Protein AF-A0A5B7C5Y3-F1 (afdb_monomer)

Secondary structure (DSSP, 8-state):
--GGGTTTTTSS--S---------------------------PPP------TTTTS-HHHHHHHHHHHHHH--STTTTHHHHHHTTS-HHHHHHHHHHS--HHHH----SGGGGGSPPPSSS---EEEEEETTTTEEEEEE-

Mean predicted aligned error: 15.93 Å

Solvent-accessible surface area (backbone atoms only — not comparable to full-atom values): 9522 Å² total; per-residue (Å²): 138,76,84,75,65,67,73,64,65,73,77,81,64,92,73,88,83,80,90,77,76,86,81,81,88,74,88,86,83,92,79,92,80,90,81,92,76,93,74,79,89,75,71,72,76,79,78,71,70,80,44,77,75,71,71,49,56,67,69,58,52,50,49,54,50,50,53,48,58,68,72,32,75,42,66,76,58,31,52,54,61,52,54,50,34,63,74,44,72,68,43,28,54,52,40,58,69,68,54,53,58,19,40,82,57,55,44,85,75,51,81,71,41,79,79,48,65,66,32,77,91,50,84,74,59,65,51,78,47,72,42,80,91,78,71,42,76,44,82,45,56,104

Sequence (142 aa):
MSFRSIVRDVRDGFGSLSRRSFEVRLPGHHRGKSHSAVHELHDPPLVIQNSPWASLPPELLRDVIKRLEASESTWPARKHVVACAAVCRSWREMCKEIVKNPEFSGKLTFPVSLKQPGSRDGMIQCFIKRDKSNLTYHLFLC

Structure (mmCIF, N/CA/C/O backbone):
data_AF-A0A5B7C5Y3-F1
#
_entry.id   AF-A0A5B7C5Y3-F1
#
loop_
_atom_site.group_PDB
_atom_site.id
_atom_site.type_symbol
_atom_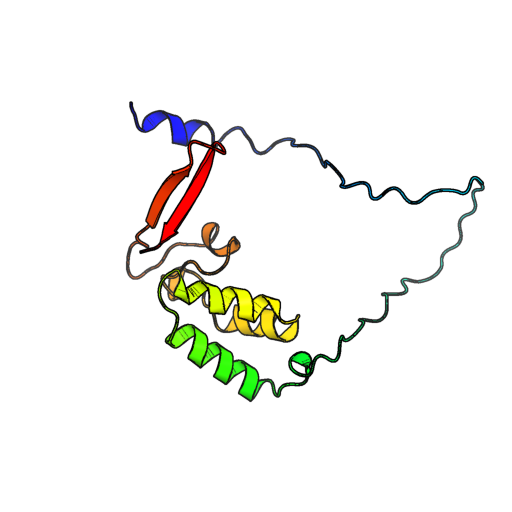site.label_atom_id
_atom_site.label_alt_id
_atom_site.label_comp_id
_atom_site.label_asym_id
_atom_site.label_entity_id
_atom_site.label_seq_id
_atom_site.pdbx_PDB_ins_code
_atom_site.Cartn_x
_atom_site.Cartn_y
_atom_site.Cartn_z
_atom_site.occupancy
_atom_site.B_iso_or_equiv
_atom_site.auth_seq_id
_atom_site.auth_comp_id
_atom_site.auth_asym_id
_atom_site.auth_atom_id
_atom_site.pdbx_PDB_model_num
ATOM 1 N N . MET A 1 1 ? -20.877 8.332 28.592 1.00 37.53 1 MET A N 1
ATOM 2 C CA . MET A 1 1 ? -19.450 8.721 28.510 1.00 37.53 1 MET A CA 1
ATOM 3 C C . MET A 1 1 ? -19.275 9.595 27.273 1.00 37.53 1 MET A C 1
ATOM 5 O O . MET A 1 1 ? -19.562 9.130 26.181 1.00 37.53 1 MET A O 1
ATOM 9 N N . SER A 1 2 ? -18.954 10.877 27.462 1.00 36.06 2 SER A N 1
ATOM 10 C CA . SER A 1 2 ? -19.030 11.942 26.444 1.00 36.06 2 SER A CA 1
ATOM 11 C C . SER A 1 2 ? -17.786 11.996 25.541 1.00 36.06 2 SER A C 1
ATOM 13 O O . SER A 1 2 ? -16.663 11.955 26.036 1.00 36.06 2 SER A O 1
ATOM 15 N N . PHE A 1 3 ? -17.986 12.157 24.227 1.00 44.78 3 PHE A N 1
ATOM 16 C CA . PHE A 1 3 ? -16.946 12.242 23.184 1.00 44.78 3 PHE A CA 1
ATOM 17 C C . PHE A 1 3 ? -16.037 13.489 23.270 1.00 44.78 3 PHE A C 1
ATOM 19 O O . PHE A 1 3 ? -15.094 13.625 22.493 1.00 44.78 3 PHE A O 1
ATOM 26 N N . ARG A 1 4 ? -16.273 14.405 24.221 1.00 41.25 4 ARG A N 1
ATOM 27 C CA . ARG A 1 4 ? -15.527 15.673 24.342 1.00 41.25 4 ARG A CA 1
ATOM 28 C C . ARG A 1 4 ? -14.114 15.559 24.936 1.00 41.25 4 ARG A C 1
ATOM 30 O O . ARG A 1 4 ? -13.389 16.546 24.913 1.00 41.25 4 ARG A O 1
ATOM 37 N N . SER A 1 5 ? -13.697 14.395 25.437 1.00 41.00 5 SER A N 1
ATOM 38 C CA . SER A 1 5 ? -12.376 14.234 26.077 1.00 41.00 5 SER A CA 1
ATOM 39 C C . SER A 1 5 ? -11.228 13.936 25.101 1.00 41.00 5 SER A C 1
ATOM 41 O O . SER A 1 5 ? -10.087 14.246 25.422 1.00 41.00 5 SER A O 1
ATOM 43 N N . ILE A 1 6 ? -11.496 13.409 23.902 1.00 52.72 6 ILE A N 1
ATOM 44 C CA . ILE A 1 6 ? -10.428 12.964 22.982 1.00 52.72 6 ILE A CA 1
ATOM 45 C C . ILE A 1 6 ? -9.746 14.143 22.269 1.00 52.72 6 ILE A C 1
ATOM 47 O O . ILE A 1 6 ? -8.564 14.084 21.951 1.00 52.72 6 ILE A O 1
ATOM 51 N N . VAL A 1 7 ? -10.466 15.244 22.040 1.00 48.00 7 VAL A N 1
ATOM 52 C CA . VAL A 1 7 ? -9.962 16.358 21.213 1.00 48.00 7 VAL A CA 1
ATOM 53 C C . VAL A 1 7 ? -8.995 17.270 21.984 1.00 48.00 7 VAL A C 1
ATOM 55 O O . VAL A 1 7 ? -8.238 18.019 21.370 1.00 48.00 7 VAL A O 1
ATOM 58 N N . ARG A 1 8 ? -8.974 17.199 23.323 1.00 40.38 8 ARG A N 1
ATOM 59 C CA . ARG A 1 8 ? -8.108 18.057 24.149 1.00 40.38 8 ARG A CA 1
ATOM 60 C C . ARG A 1 8 ? -6.717 17.472 24.409 1.00 40.38 8 ARG A C 1
ATOM 62 O O . ARG A 1 8 ? -5.796 18.248 24.613 1.00 40.38 8 ARG A O 1
ATOM 69 N N . ASP A 1 9 ? -6.547 16.155 24.306 1.00 44.31 9 ASP A N 1
ATOM 70 C CA . ASP A 1 9 ? -5.260 15.487 24.577 1.00 44.31 9 ASP A CA 1
ATOM 71 C C . ASP A 1 9 ? -4.282 15.493 23.393 1.00 44.31 9 ASP A C 1
ATOM 73 O O . ASP A 1 9 ? -3.105 15.185 23.556 1.00 44.31 9 ASP A O 1
ATOM 77 N N . VAL A 1 10 ? -4.726 15.872 22.189 1.00 47.53 10 VAL A N 1
ATOM 78 C CA . VAL A 1 10 ? -3.847 15.898 21.001 1.00 47.53 10 VAL A CA 1
ATOM 79 C C . VAL A 1 10 ? -3.142 17.253 20.834 1.00 47.53 10 VAL A C 1
ATOM 81 O O . VAL A 1 10 ? -2.180 17.356 20.075 1.00 47.53 10 VAL A O 1
ATOM 84 N N . ARG A 1 11 ? -3.588 18.306 21.538 1.00 43.6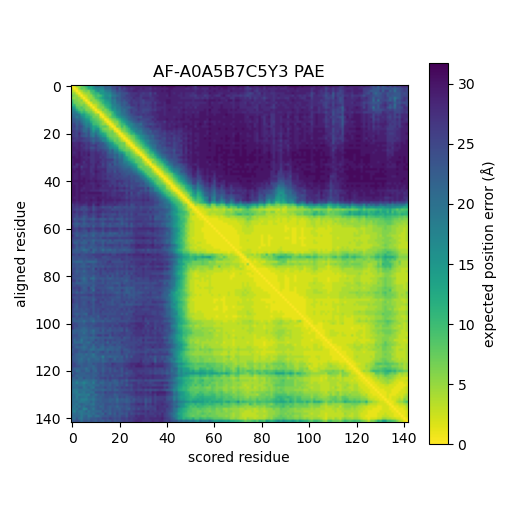2 11 ARG A N 1
ATOM 85 C CA . ARG A 1 11 ? -3.078 19.674 21.338 1.00 43.62 11 ARG A CA 1
ATOM 86 C C . ARG A 1 11 ? -1.865 20.039 22.214 1.00 43.62 11 ARG A C 1
ATOM 88 O O . ARG A 1 11 ? -1.125 20.923 21.807 1.00 43.62 11 ARG A O 1
ATOM 95 N N . ASP A 1 12 ? -1.591 19.314 23.303 1.00 42.72 12 ASP A N 1
ATOM 96 C CA . ASP A 1 12 ? -0.534 19.669 24.277 1.00 42.72 12 ASP A CA 1
ATOM 97 C C . ASP A 1 12 ? 0.612 18.633 24.421 1.00 42.72 12 ASP A C 1
ATOM 99 O O . ASP A 1 12 ? 1.357 18.656 25.396 1.00 42.72 12 ASP A O 1
ATOM 103 N N . GLY A 1 13 ? 0.796 17.713 23.462 1.00 46.06 13 GLY A N 1
ATOM 104 C CA . GLY A 1 13 ? 1.617 16.505 23.682 1.00 46.06 13 GLY A CA 1
ATOM 105 C C . GLY A 1 13 ? 2.829 16.233 22.777 1.00 46.06 13 GLY A C 1
ATOM 106 O O . GLY A 1 13 ? 3.364 15.131 22.849 1.00 46.06 13 GLY A O 1
ATOM 107 N N . PHE A 1 14 ? 3.281 17.151 21.912 1.00 42.53 14 PHE A N 1
ATOM 108 C CA . PHE A 1 14 ? 4.414 16.893 20.987 1.00 42.53 14 PHE A CA 1
ATOM 109 C C . PHE A 1 14 ? 5.744 17.548 21.401 1.00 42.53 14 PHE A C 1
ATOM 111 O O . PHE A 1 14 ? 6.593 17.849 20.564 1.00 42.53 14 PHE A O 1
ATOM 118 N N . GLY A 1 15 ? 5.955 17.730 22.703 1.00 48.31 15 GLY A N 1
ATOM 119 C CA . GLY A 1 15 ? 7.249 18.079 23.279 1.00 48.31 15 GLY A CA 1
ATOM 120 C C . GLY A 1 15 ? 7.730 16.963 24.200 1.00 48.31 15 GLY A C 1
ATOM 121 O O . GLY A 1 15 ? 7.153 16.760 25.257 1.00 48.31 15 GLY A O 1
ATOM 122 N N . SER A 1 16 ? 8.819 16.292 23.817 1.00 51.22 16 SER A N 1
ATOM 123 C CA . SER A 1 16 ? 9.592 15.358 24.652 1.00 51.22 16 SER A CA 1
ATOM 124 C C . SER A 1 16 ? 8.973 13.980 24.925 1.00 51.22 16 SER A C 1
ATOM 126 O O . SER A 1 16 ? 8.312 13.770 25.933 1.00 51.22 16 SER A O 1
ATOM 128 N N . LEU A 1 17 ? 9.330 12.981 24.107 1.00 39.03 17 LEU A N 1
ATOM 129 C CA . LEU A 1 17 ? 9.469 11.600 24.585 1.00 39.03 17 LEU A CA 1
ATOM 130 C C . LEU A 1 17 ? 10.714 10.934 23.981 1.00 39.03 17 LEU A C 1
ATOM 132 O O . LEU A 1 17 ? 10.728 10.435 22.861 1.00 39.03 17 LEU A O 1
ATOM 136 N N . SER A 1 18 ? 11.778 10.998 24.784 1.00 45.00 18 SER A N 1
ATOM 137 C CA . SER A 1 18 ? 12.694 9.908 25.138 1.00 45.00 18 SER A CA 1
ATOM 138 C C . SER A 1 18 ? 13.033 8.882 24.044 1.00 45.00 18 SER A C 1
ATOM 140 O O . SER A 1 18 ? 12.343 7.884 23.835 1.00 45.00 18 SER A O 1
ATOM 142 N N . ARG A 1 19 ? 14.202 9.084 23.424 1.00 40.69 19 ARG A N 1
ATOM 143 C CA . ARG A 1 19 ? 14.953 8.048 22.708 1.00 40.69 19 ARG A CA 1
ATOM 144 C C . ARG A 1 19 ? 15.317 6.915 23.676 1.00 40.69 19 ARG A C 1
ATOM 146 O O . ARG A 1 19 ? 16.331 6.995 24.363 1.00 40.69 19 ARG A O 1
ATOM 153 N N . ARG A 1 20 ? 14.527 5.842 23.711 1.00 38.88 20 ARG A N 1
ATOM 154 C CA . ARG A 1 20 ? 14.993 4.550 24.230 1.00 38.88 20 ARG A CA 1
ATOM 155 C C . ARG A 1 20 ? 15.628 3.773 23.084 1.00 38.88 20 ARG A C 1
ATOM 157 O O . ARG A 1 20 ? 14.949 3.103 22.314 1.00 38.88 20 ARG A O 1
ATOM 164 N N . SER A 1 21 ? 16.940 3.945 22.960 1.00 39.53 21 SER A N 1
ATOM 165 C CA . SER A 1 21 ? 17.811 3.114 22.136 1.00 39.53 21 SER A CA 1
ATOM 166 C C . SER A 1 21 ? 17.688 1.650 22.560 1.00 39.53 21 SER A C 1
ATOM 168 O O . SER A 1 21 ? 17.768 1.331 23.744 1.00 39.53 21 SER A O 1
ATOM 170 N N . PHE A 1 22 ? 17.503 0.763 21.587 1.00 33.03 22 PHE A N 1
ATOM 171 C CA . PHE A 1 22 ? 17.672 -0.673 21.762 1.00 33.03 22 PHE A CA 1
ATOM 172 C C . PHE A 1 22 ? 19.181 -0.961 21.755 1.00 33.03 22 PHE A C 1
ATOM 174 O O . PHE A 1 22 ? 19.828 -0.894 20.712 1.00 33.03 22 PHE A O 1
ATOM 181 N N . GLU A 1 23 ? 19.756 -1.175 22.937 1.00 34.75 23 GLU A N 1
ATOM 182 C CA . GLU A 1 23 ? 21.172 -1.496 23.125 1.00 34.75 23 GLU A CA 1
ATOM 183 C C . GLU A 1 23 ? 21.391 -3.004 22.908 1.00 34.75 23 GLU A C 1
ATOM 185 O O . GLU A 1 23 ? 21.074 -3.829 23.767 1.00 34.75 23 GLU A O 1
ATOM 190 N N . VAL A 1 24 ? 21.945 -3.377 21.751 1.00 37.44 24 VAL A N 1
ATOM 191 C CA . VAL A 1 24 ? 22.580 -4.689 21.565 1.00 37.44 24 VAL A CA 1
ATOM 192 C C . VAL A 1 24 ? 23.972 -4.599 22.184 1.00 37.44 24 VAL A C 1
ATOM 194 O O . VAL A 1 24 ? 24.876 -3.980 21.628 1.00 37.44 24 VAL A O 1
ATOM 197 N N . ARG A 1 25 ? 24.128 -5.192 23.370 1.00 36.94 25 ARG A N 1
ATOM 198 C CA . ARG A 1 25 ? 25.414 -5.346 24.057 1.00 36.94 25 ARG A CA 1
ATOM 199 C C . ARG A 1 25 ? 26.322 -6.291 23.263 1.00 36.94 25 ARG A C 1
ATOM 201 O O . ARG A 1 25 ? 26.028 -7.478 23.159 1.00 36.94 25 ARG A O 1
ATOM 208 N N . LEU A 1 26 ? 27.441 -5.774 22.762 1.00 46.91 26 LEU A N 1
ATOM 209 C CA . LEU A 1 26 ? 28.610 -6.557 22.347 1.00 46.91 26 LEU A CA 1
ATOM 210 C C . LEU A 1 26 ? 29.751 -6.291 23.348 1.00 46.91 26 LEU A C 1
ATOM 212 O O . LEU A 1 26 ? 29.936 -5.136 23.741 1.00 46.91 26 LEU A O 1
ATOM 216 N N . PRO A 1 27 ? 30.499 -7.312 23.805 1.00 39.81 27 PRO A N 1
ATOM 217 C CA . PRO A 1 27 ? 31.501 -7.130 24.845 1.00 39.81 27 PRO A CA 1
ATOM 218 C C . PRO A 1 27 ? 32.861 -6.698 24.273 1.00 39.81 27 PRO A C 1
ATOM 220 O O . PRO A 1 27 ? 33.389 -7.328 23.363 1.00 39.81 27 PRO A O 1
ATOM 223 N N . GLY A 1 28 ? 33.456 -5.683 24.908 1.00 36.12 28 GLY A N 1
ATOM 224 C CA . GLY A 1 28 ? 34.903 -5.574 25.131 1.00 36.12 28 GLY A CA 1
ATOM 225 C C . GLY A 1 28 ? 35.764 -4.918 24.044 1.00 36.12 28 GLY A C 1
ATOM 226 O O . GLY A 1 28 ? 36.127 -5.565 23.075 1.00 36.12 28 GLY A O 1
ATOM 227 N N . HIS A 1 29 ? 36.244 -3.693 24.295 1.00 38.16 29 HIS A N 1
ATOM 228 C CA . HIS A 1 29 ? 37.672 -3.423 24.554 1.00 38.16 29 HIS A CA 1
ATOM 229 C C . HIS A 1 29 ? 37.899 -1.945 24.921 1.00 38.16 29 HIS A C 1
ATOM 231 O O . HIS A 1 29 ? 37.455 -1.029 24.235 1.00 38.16 29 HIS A O 1
ATOM 237 N N . HIS A 1 30 ? 38.623 -1.721 26.013 1.00 42.03 30 HIS A N 1
ATOM 238 C CA . HIS A 1 30 ? 39.116 -0.418 26.449 1.00 42.03 30 HIS A CA 1
ATOM 239 C C . HIS A 1 30 ? 40.254 0.060 25.539 1.00 42.03 30 HIS A C 1
ATOM 241 O O . HIS A 1 30 ? 41.201 -0.700 25.366 1.00 42.03 30 HIS A O 1
ATOM 247 N N . ARG A 1 31 ? 40.235 1.320 25.070 1.00 39.56 31 ARG A N 1
ATOM 248 C CA . ARG A 1 31 ? 41.403 2.235 25.075 1.00 39.56 31 ARG A CA 1
ATOM 249 C C . ARG A 1 31 ? 41.021 3.617 24.537 1.00 39.56 31 ARG A C 1
ATOM 251 O O . ARG A 1 31 ? 40.625 3.747 23.386 1.00 39.56 31 ARG A O 1
ATOM 258 N N . GLY A 1 32 ? 41.180 4.658 25.352 1.00 43.31 32 GLY A N 1
ATOM 259 C CA . GLY A 1 32 ? 41.124 6.039 24.876 1.00 43.31 32 GLY A CA 1
ATOM 260 C C . GLY A 1 32 ? 42.370 6.421 24.072 1.00 43.31 32 GLY A C 1
ATOM 261 O O . GLY A 1 32 ? 43.459 5.922 24.361 1.00 43.31 32 GLY A O 1
ATOM 262 N N . LYS A 1 33 ? 42.201 7.322 23.096 1.00 37.50 33 LYS A N 1
ATOM 263 C CA . LYS A 1 33 ? 43.160 8.370 22.700 1.00 37.50 33 LYS A CA 1
ATOM 264 C C . LYS A 1 33 ? 42.579 9.223 21.566 1.00 37.50 33 LYS A C 1
ATOM 266 O O . LYS A 1 33 ? 42.109 8.713 20.559 1.00 37.50 33 LYS A O 1
ATOM 271 N N . SER A 1 34 ? 42.625 10.530 21.787 1.00 51.34 34 SER A N 1
ATOM 272 C CA . SER A 1 34 ? 42.408 11.622 20.839 1.00 51.34 34 SER A CA 1
ATOM 273 C C . SER A 1 34 ? 43.360 11.557 19.642 1.00 51.34 34 SER A C 1
ATOM 275 O O . SER A 1 34 ? 44.530 11.261 19.859 1.00 51.34 34 SER A O 1
ATOM 277 N N . HIS A 1 35 ? 42.896 11.911 18.439 1.00 34.66 35 HIS A N 1
ATOM 278 C CA . HIS A 1 35 ? 43.579 12.799 17.478 1.00 34.66 35 HIS A CA 1
ATOM 279 C C . HIS A 1 35 ? 42.712 12.988 16.218 1.00 34.66 35 HIS A C 1
ATOM 281 O O . HIS A 1 35 ? 42.228 12.023 15.632 1.00 34.66 35 HIS A O 1
ATOM 287 N N . SER A 1 36 ? 42.515 14.247 15.824 1.00 43.16 36 SER A N 1
ATOM 288 C CA . SER A 1 36 ? 41.878 14.674 14.575 1.00 43.16 36 SER A CA 1
ATOM 289 C C . SER A 1 36 ? 42.635 14.171 13.344 1.00 43.16 36 SER A C 1
ATOM 291 O O . SER A 1 36 ? 43.851 14.334 13.287 1.00 43.16 36 SER A O 1
ATOM 293 N N . ALA A 1 37 ? 41.920 13.679 12.330 1.00 35.00 37 ALA A N 1
ATOM 294 C CA . ALA A 1 37 ? 42.363 13.699 10.936 1.00 35.00 37 ALA A CA 1
ATOM 295 C C . ALA A 1 37 ? 41.161 13.503 10.002 1.00 35.00 37 ALA A C 1
ATOM 297 O O . ALA A 1 37 ? 40.379 12.567 10.144 1.00 35.00 37 ALA A O 1
ATOM 298 N N . VAL A 1 38 ? 41.023 14.439 9.070 1.00 46.53 38 VAL A N 1
ATOM 299 C CA . VAL A 1 38 ? 40.075 14.449 7.958 1.00 46.53 38 VAL A CA 1
ATOM 300 C C . VAL A 1 38 ? 40.338 13.233 7.068 1.00 46.53 38 VAL A C 1
ATOM 302 O O . VAL A 1 38 ? 41.429 13.123 6.515 1.00 46.53 38 VAL A O 1
ATOM 305 N N . HIS A 1 39 ? 39.356 12.348 6.890 1.00 35.81 39 HIS A N 1
ATOM 306 C CA . HIS A 1 39 ? 39.322 11.479 5.716 1.00 35.81 39 HIS A CA 1
ATOM 307 C C . HIS A 1 39 ? 37.889 11.056 5.380 1.00 35.81 39 HIS A C 1
ATOM 309 O O . HIS A 1 39 ? 37.223 10.391 6.166 1.00 35.81 39 HIS A O 1
ATOM 315 N N . GLU A 1 40 ? 37.461 11.567 4.229 1.00 36.00 40 GLU A N 1
ATOM 316 C CA . GLU A 1 40 ? 36.429 11.131 3.291 1.00 36.00 40 GLU A CA 1
ATOM 317 C C . GLU A 1 40 ? 35.245 10.282 3.773 1.00 36.00 40 GLU A C 1
ATOM 319 O O . GLU A 1 40 ? 35.364 9.195 4.335 1.00 36.00 40 GLU A O 1
ATOM 324 N N . LEU A 1 41 ? 34.060 10.778 3.407 1.00 41.12 41 LEU A N 1
ATOM 325 C CA . LEU A 1 41 ? 32.806 10.042 3.361 1.00 41.12 41 LEU A CA 1
ATOM 326 C C . LEU A 1 41 ? 32.953 8.812 2.452 1.00 41.12 41 LEU A C 1
ATOM 328 O O . LEU A 1 41 ? 32.638 8.858 1.266 1.00 41.12 41 LEU A O 1
ATOM 332 N N . HIS A 1 42 ? 33.377 7.689 3.022 1.00 41.22 42 HIS A N 1
ATOM 333 C CA . HIS A 1 42 ? 33.027 6.390 2.475 1.00 41.22 42 HIS A CA 1
ATOM 334 C C . HIS A 1 42 ? 31.535 6.178 2.729 1.00 41.22 42 HIS A C 1
ATOM 336 O O . HIS A 1 42 ? 31.124 5.686 3.782 1.00 41.22 42 HIS A O 1
ATOM 342 N N . ASP A 1 43 ? 30.720 6.588 1.757 1.00 48.91 43 ASP A N 1
ATOM 343 C CA . ASP A 1 43 ? 29.376 6.048 1.595 1.00 48.91 43 ASP A CA 1
ATOM 344 C C . ASP A 1 43 ? 29.552 4.518 1.551 1.00 48.91 43 ASP A C 1
ATOM 346 O O . ASP A 1 43 ? 30.316 4.024 0.708 1.00 48.91 43 ASP A O 1
ATOM 350 N N . PRO A 1 44 ? 28.992 3.740 2.499 1.00 50.03 44 PRO A N 1
ATOM 351 C CA . PRO A 1 44 ? 29.124 2.294 2.433 1.00 50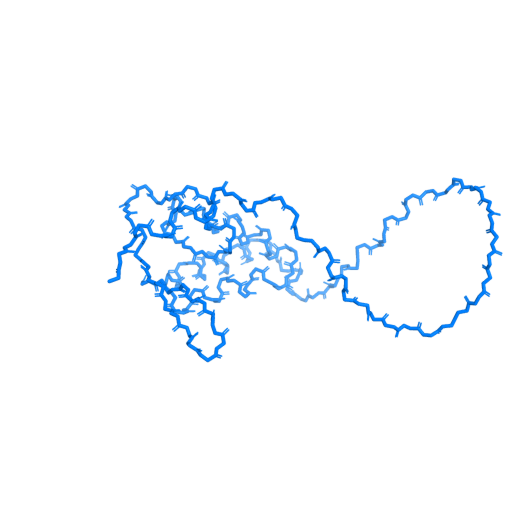.03 44 PRO A CA 1
ATOM 352 C C . PRO A 1 44 ? 28.576 1.868 1.071 1.00 50.03 44 PRO A C 1
ATOM 354 O O . PRO A 1 44 ? 27.519 2.375 0.677 1.00 50.03 44 PRO A O 1
ATOM 357 N N . PRO A 1 45 ? 29.266 0.978 0.328 1.00 46.78 45 PRO A N 1
ATOM 358 C CA . PRO A 1 45 ? 28.776 0.551 -0.968 1.00 46.78 45 PRO A CA 1
ATOM 359 C C . PRO A 1 45 ? 27.339 0.107 -0.761 1.00 46.78 45 PRO A C 1
ATOM 361 O O . PRO A 1 45 ? 27.058 -0.686 0.145 1.00 46.78 45 PRO A O 1
ATOM 364 N N . LEU A 1 46 ? 26.425 0.687 -1.543 1.00 54.75 46 LEU A N 1
ATOM 365 C CA . LEU A 1 46 ? 25.056 0.217 -1.620 1.00 54.75 46 LEU A CA 1
ATOM 366 C C . LEU A 1 46 ? 25.183 -1.274 -1.893 1.00 54.75 46 LEU A C 1
ATOM 368 O O . LEU A 1 46 ? 25.529 -1.670 -3.002 1.00 54.75 46 LEU A O 1
ATOM 372 N N . VAL A 1 47 ? 24.996 -2.095 -0.861 1.00 49.81 47 VAL A N 1
ATOM 373 C CA . VAL A 1 47 ? 24.883 -3.533 -1.021 1.00 49.81 47 VAL A CA 1
ATOM 374 C C . VAL A 1 47 ? 23.596 -3.670 -1.806 1.00 49.81 47 VAL A C 1
ATOM 376 O O . VAL A 1 47 ? 22.499 -3.681 -1.242 1.00 49.81 47 VAL A O 1
ATOM 379 N N . ILE A 1 48 ? 23.728 -3.649 -3.133 1.00 58.75 48 ILE A N 1
ATOM 380 C CA . ILE A 1 48 ? 22.684 -4.048 -4.048 1.00 58.75 48 ILE A CA 1
ATOM 381 C C . ILE A 1 48 ? 22.556 -5.529 -3.741 1.00 58.75 48 ILE A C 1
ATOM 383 O O . ILE A 1 48 ? 23.275 -6.376 -4.264 1.00 58.75 48 ILE A O 1
ATOM 387 N N . GLN A 1 49 ? 21.704 -5.822 -2.762 1.00 53.88 49 GLN A N 1
ATOM 388 C CA . GLN A 1 49 ? 21.078 -7.112 -2.605 1.00 53.88 49 GLN A CA 1
ATOM 389 C C . GLN A 1 49 ? 20.450 -7.366 -3.973 1.00 53.88 49 GLN A C 1
ATOM 391 O O . GLN A 1 49 ? 19.369 -6.846 -4.259 1.00 53.88 49 GLN A O 1
ATOM 396 N N . ASN A 1 50 ? 21.183 -8.057 -4.849 1.00 63.06 50 ASN A N 1
ATOM 397 C CA . ASN A 1 50 ? 20.737 -8.491 -6.166 1.00 63.06 50 ASN A CA 1
ATOM 398 C C . ASN A 1 50 ? 19.685 -9.579 -5.942 1.00 63.06 50 ASN A C 1
ATOM 400 O O . ASN A 1 50 ? 19.885 -10.748 -6.260 1.00 63.06 50 ASN A O 1
ATOM 404 N N . SER A 1 51 ? 18.575 -9.214 -5.300 1.00 72.38 51 SER A N 1
ATOM 405 C CA . SER A 1 51 ? 17.407 -10.063 -5.287 1.00 72.38 51 SER A CA 1
ATOM 406 C C . SER A 1 51 ? 16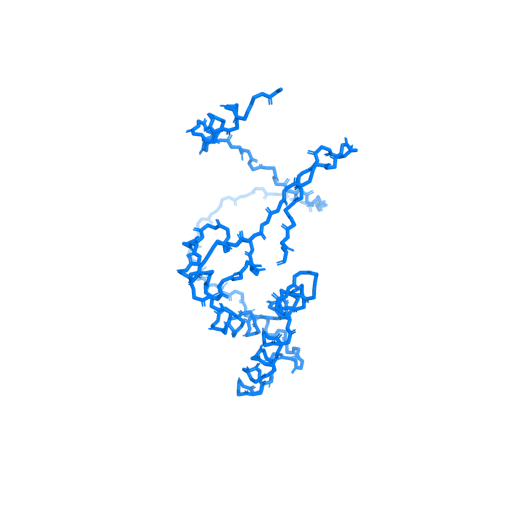.910 -10.121 -6.733 1.00 72.38 51 SER A C 1
ATOM 408 O O . SER A 1 51 ? 16.921 -9.094 -7.420 1.00 72.38 51 SER A O 1
ATOM 410 N N . PRO A 1 52 ? 16.447 -11.282 -7.214 1.00 79.62 52 PRO A N 1
ATOM 411 C CA . PRO A 1 52 ? 15.870 -11.397 -8.555 1.00 79.62 52 PRO A CA 1
ATOM 412 C C . PRO A 1 52 ? 14.735 -10.391 -8.812 1.00 79.62 52 PRO A C 1
ATOM 414 O O . PRO A 1 52 ? 14.469 -9.999 -9.944 1.00 79.62 52 PRO A O 1
ATOM 417 N N . TRP A 1 53 ? 14.085 -9.928 -7.741 1.00 84.69 53 TRP A N 1
ATOM 418 C CA . TRP A 1 53 ? 13.061 -8.891 -7.783 1.00 84.69 53 TRP A CA 1
ATOM 419 C C . TRP A 1 53 ? 13.629 -7.485 -8.001 1.00 84.69 53 TRP A C 1
ATOM 421 O O . TRP A 1 53 ? 12.969 -6.658 -8.626 1.00 84.69 53 TRP A O 1
ATOM 431 N N . ALA A 1 54 ? 14.839 -7.194 -7.519 1.00 84.44 54 ALA A N 1
ATOM 432 C CA . ALA A 1 54 ? 15.501 -5.910 -7.736 1.00 84.44 54 ALA A CA 1
ATOM 433 C C . ALA A 1 54 ? 15.932 -5.709 -9.201 1.00 84.44 54 ALA A C 1
ATOM 435 O O . ALA A 1 54 ? 16.000 -4.565 -9.643 1.00 84.44 54 ALA A O 1
ATOM 436 N N . SER A 1 55 ? 16.169 -6.795 -9.947 1.00 85.50 55 SER A N 1
ATOM 437 C CA . SER A 1 55 ? 16.553 -6.782 -11.367 1.00 85.50 55 SER A CA 1
ATOM 438 C C . SER A 1 55 ? 15.374 -6.844 -12.348 1.00 85.50 55 SER A C 1
ATOM 440 O O . SER A 1 55 ? 15.593 -6.973 -13.551 1.00 85.50 55 SER A O 1
ATOM 442 N N . LEU A 1 56 ? 14.127 -6.809 -11.865 1.00 88.62 56 LEU A N 1
ATOM 443 C CA . LEU A 1 56 ? 12.953 -6.863 -12.736 1.00 88.62 56 LEU A CA 1
ATOM 444 C C . LEU A 1 56 ? 12.887 -5.599 -13.621 1.00 88.62 56 LEU A C 1
ATOM 446 O O . LEU A 1 56 ? 13.036 -4.497 -13.083 1.00 88.62 56 LEU A O 1
ATOM 450 N N . PRO A 1 57 ? 12.610 -5.719 -14.937 1.00 91.94 57 PRO A N 1
ATOM 451 C CA . PRO A 1 57 ? 12.364 -4.563 -15.792 1.00 91.94 57 PRO A CA 1
ATOM 452 C C . PRO A 1 57 ? 11.296 -3.634 -15.189 1.00 91.94 57 PRO A C 1
ATOM 454 O O . PRO A 1 57 ? 10.254 -4.122 -14.725 1.00 91.94 57 PRO A O 1
ATOM 457 N N . PRO A 1 58 ? 11.520 -2.308 -15.166 1.00 91.19 58 PRO A N 1
ATOM 458 C CA . PRO A 1 58 ? 10.626 -1.364 -14.500 1.00 91.19 58 PRO A CA 1
ATOM 459 C C . PRO A 1 58 ? 9.215 -1.348 -15.105 1.00 91.19 58 PRO A C 1
ATOM 461 O O . PRO A 1 58 ? 8.250 -1.066 -14.395 1.00 91.19 58 PRO A O 1
ATOM 464 N N . GLU A 1 59 ? 9.065 -1.699 -16.383 1.00 95.06 59 GLU A N 1
ATOM 465 C CA . GLU A 1 59 ? 7.778 -1.832 -17.067 1.00 95.06 59 GLU A CA 1
ATOM 466 C C . GLU A 1 59 ? 6.962 -2.988 -16.483 1.00 95.06 59 GLU A C 1
ATOM 468 O O . GLU A 1 59 ? 5.780 -2.823 -16.174 1.00 95.06 59 GLU A O 1
ATOM 473 N N . LEU A 1 60 ? 7.610 -4.138 -16.266 1.00 94.50 60 LEU A N 1
ATOM 474 C CA . LEU A 1 60 ? 6.984 -5.308 -15.651 1.00 94.50 60 LEU A CA 1
ATOM 475 C C . LEU A 1 60 ? 6.662 -5.045 -14.182 1.00 94.50 60 LEU A C 1
ATOM 477 O O . LEU A 1 60 ? 5.565 -5.364 -13.730 1.00 94.50 60 LEU A O 1
ATOM 481 N N . LEU A 1 61 ? 7.577 -4.406 -13.448 1.00 94.75 61 LEU A N 1
ATOM 482 C CA . LEU A 1 61 ? 7.337 -4.004 -12.062 1.00 94.75 61 LEU A CA 1
ATOM 483 C C . LEU A 1 61 ? 6.104 -3.099 -11.951 1.00 94.75 61 LEU A C 1
ATOM 485 O O . LEU A 1 61 ? 5.235 -3.308 -11.101 1.00 94.75 61 LEU A O 1
ATOM 489 N N . ARG A 1 62 ? 6.011 -2.106 -12.840 1.00 95.75 62 ARG A N 1
ATOM 490 C CA . ARG A 1 62 ? 4.878 -1.184 -12.903 1.00 95.75 62 ARG A CA 1
ATOM 491 C C . ARG A 1 62 ? 3.575 -1.918 -13.202 1.00 95.75 62 ARG A C 1
ATOM 493 O O . ARG A 1 62 ? 2.570 -1.612 -12.566 1.00 95.75 62 ARG A O 1
ATOM 500 N N . ASP A 1 63 ? 3.574 -2.854 -14.148 1.00 96.38 63 ASP A N 1
ATOM 501 C CA . ASP A 1 63 ? 2.378 -3.626 -14.498 1.00 96.38 63 ASP A CA 1
ATOM 502 C C . ASP A 1 63 ? 1.915 -4.520 -13.337 1.00 96.38 63 ASP A C 1
ATOM 504 O O . ASP A 1 63 ? 0.747 -4.476 -12.953 1.00 96.38 63 ASP A O 1
ATOM 508 N N . VAL A 1 64 ? 2.838 -5.241 -12.691 1.00 95.12 64 VAL A N 1
ATOM 509 C CA . VAL A 1 64 ? 2.541 -6.068 -11.509 1.00 95.12 64 VAL A CA 1
ATOM 510 C C . VAL A 1 64 ? 1.896 -5.235 -10.401 1.00 95.12 64 VAL A C 1
ATOM 512 O O . VAL A 1 64 ? 0.842 -5.607 -9.884 1.00 95.12 64 VAL A O 1
ATOM 515 N N . ILE A 1 65 ? 2.482 -4.085 -10.059 1.00 95.06 65 ILE A N 1
ATOM 516 C CA . ILE A 1 65 ? 1.951 -3.229 -8.990 1.00 95.06 65 ILE A CA 1
ATOM 517 C C . ILE A 1 65 ? 0.617 -2.591 -9.398 1.00 95.06 65 ILE A C 1
ATOM 519 O O . ILE A 1 65 ? -0.282 -2.502 -8.566 1.00 95.06 65 ILE A O 1
ATOM 523 N N . LYS A 1 66 ? 0.441 -2.178 -10.663 1.00 95.56 66 LYS A N 1
ATOM 524 C CA . LYS A 1 66 ? -0.847 -1.654 -11.156 1.00 95.56 66 LYS A CA 1
ATOM 525 C C . LYS A 1 66 ? -1.957 -2.693 -11.050 1.00 95.56 66 LYS A C 1
ATOM 527 O O . LYS A 1 66 ? -3.047 -2.362 -10.589 1.00 95.56 66 LYS A O 1
ATOM 532 N N . ARG A 1 67 ? -1.681 -3.936 -11.453 1.00 95.81 67 ARG A N 1
ATOM 533 C CA . ARG A 1 67 ? -2.639 -5.043 -11.338 1.00 95.81 67 ARG A CA 1
ATOM 534 C C . ARG A 1 67 ? -2.981 -5.319 -9.878 1.00 95.81 67 ARG A C 1
ATOM 536 O O . ARG A 1 67 ? -4.158 -5.434 -9.558 1.00 95.81 67 ARG A O 1
ATOM 543 N N . LEU A 1 68 ? -1.974 -5.335 -9.003 1.00 94.81 68 LEU A N 1
ATOM 544 C CA . LEU A 1 68 ? -2.163 -5.528 -7.565 1.00 94.81 68 LEU A CA 1
ATOM 545 C C . LEU A 1 68 ? -3.008 -4.410 -6.930 1.00 94.81 68 LEU A C 1
ATOM 547 O O . LEU A 1 68 ? -3.924 -4.686 -6.163 1.00 94.81 68 LEU A O 1
ATOM 551 N N . GLU A 1 69 ? -2.732 -3.145 -7.254 1.00 94.00 69 GLU A N 1
ATOM 552 C CA . GLU A 1 69 ? -3.499 -2.003 -6.736 1.00 94.00 69 GLU A CA 1
ATOM 553 C C . GLU A 1 69 ? -4.958 -2.007 -7.224 1.00 94.00 69 GLU A C 1
ATOM 555 O O . GLU A 1 69 ? -5.856 -1.567 -6.499 1.00 94.00 69 GLU A O 1
ATOM 560 N N . ALA A 1 70 ? -5.202 -2.508 -8.438 1.00 92.31 70 ALA A N 1
ATOM 561 C CA . ALA A 1 70 ? -6.544 -2.648 -8.990 1.00 92.31 70 ALA A CA 1
ATOM 562 C C . ALA A 1 70 ? -7.332 -3.798 -8.339 1.00 92.31 70 ALA A C 1
ATOM 564 O O . ALA A 1 70 ? -8.530 -3.644 -8.110 1.00 92.31 70 ALA A O 1
ATOM 565 N N . SER A 1 71 ? -6.680 -4.924 -8.023 1.00 90.19 71 SER A N 1
ATOM 566 C CA . SER A 1 71 ? -7.343 -6.090 -7.425 1.00 90.19 71 SER A CA 1
ATOM 567 C C . SER A 1 71 ? -7.575 -5.959 -5.917 1.00 90.19 71 SER A C 1
ATOM 569 O O . SER A 1 71 ? -8.568 -6.468 -5.410 1.00 90.19 71 SER A O 1
ATOM 571 N N . GLU A 1 72 ? -6.692 -5.265 -5.193 1.00 86.62 72 GLU A N 1
ATOM 572 C CA . GLU A 1 72 ? -6.679 -5.232 -3.723 1.00 86.62 72 GLU A CA 1
ATOM 573 C C . GLU A 1 72 ? -7.228 -3.905 -3.155 1.00 86.62 72 GLU A C 1
ATOM 575 O O . GLU A 1 72 ? -6.496 -3.064 -2.613 1.00 86.62 72 GLU A O 1
ATOM 580 N N . SER A 1 73 ? -8.538 -3.675 -3.301 1.00 76.69 73 SER A N 1
ATOM 581 C CA . SER A 1 73 ? -9.173 -2.396 -2.939 1.00 76.69 73 SER A CA 1
ATOM 582 C C . SER A 1 73 ? -9.434 -2.214 -1.439 1.00 76.69 73 SER A C 1
ATOM 584 O O . SER A 1 73 ? -9.208 -1.114 -0.932 1.00 76.69 73 SER A O 1
ATOM 586 N N . THR A 1 74 ? -9.869 -3.260 -0.731 1.00 83.62 74 THR A N 1
ATOM 587 C CA . THR A 1 74 ? -10.299 -3.196 0.676 1.00 83.62 74 THR A CA 1
ATOM 588 C C . THR A 1 74 ? -9.363 -3.959 1.608 1.00 83.62 74 THR A C 1
ATOM 590 O O . THR A 1 74 ? -8.631 -4.875 1.220 1.00 83.62 74 THR A O 1
ATOM 593 N N . TRP A 1 75 ? -9.359 -3.574 2.882 1.00 83.31 75 TRP A N 1
ATOM 594 C CA . TRP A 1 75 ? -8.681 -4.355 3.914 1.00 83.31 75 TRP A CA 1
ATOM 595 C C . TRP A 1 75 ? -9.506 -5.614 4.231 1.00 83.31 75 TRP A C 1
ATOM 597 O O . TRP A 1 75 ? -10.729 -5.532 4.277 1.00 83.31 75 TRP A O 1
ATOM 607 N N . PRO A 1 76 ? -8.885 -6.791 4.452 1.00 85.75 76 PRO A N 1
ATOM 608 C CA . PRO A 1 76 ? -7.461 -7.038 4.698 1.00 85.75 76 PRO A CA 1
ATOM 609 C C . PRO A 1 76 ? -6.618 -7.270 3.440 1.00 85.75 76 PRO A C 1
ATOM 611 O O . PRO A 1 76 ? -5.398 -7.331 3.544 1.00 85.75 76 PRO A O 1
ATOM 614 N N . ALA A 1 77 ? -7.246 -7.434 2.283 1.00 84.81 77 ALA A N 1
ATOM 615 C CA . ALA A 1 77 ? -6.615 -7.872 1.045 1.00 84.81 77 ALA A CA 1
ATOM 616 C C . ALA A 1 77 ? -5.562 -6.841 0.550 1.00 84.81 77 ALA A C 1
ATOM 618 O O . ALA A 1 77 ? -4.412 -7.174 0.247 1.00 84.81 77 ALA A O 1
ATOM 619 N N . ARG A 1 78 ? -5.848 -5.548 0.761 1.00 89.50 78 ARG A N 1
ATOM 620 C CA . ARG A 1 78 ? -4.925 -4.412 0.579 1.00 89.50 78 ARG A CA 1
ATOM 621 C C . ARG A 1 78 ? -3.576 -4.513 1.314 1.00 89.50 78 ARG A C 1
ATOM 623 O O . ARG A 1 78 ? -2.620 -3.841 0.922 1.00 89.50 78 ARG A O 1
ATOM 630 N N . LYS A 1 79 ? -3.427 -5.396 2.313 1.00 90.12 79 LYS A N 1
ATOM 631 C CA . LYS A 1 79 ? -2.129 -5.697 2.955 1.00 90.12 79 LYS A CA 1
ATOM 632 C C . LYS A 1 79 ? -1.063 -6.154 1.955 1.00 90.12 79 LYS A C 1
ATOM 634 O O . LYS A 1 79 ? 0.124 -5.931 2.190 1.00 90.12 79 LYS A O 1
ATOM 639 N N . HIS A 1 80 ? -1.470 -6.773 0.845 1.00 92.81 80 HIS A N 1
ATOM 640 C CA . HIS A 1 80 ? -0.554 -7.252 -0.185 1.00 92.81 80 HIS A CA 1
ATOM 641 C C . HIS A 1 80 ? 0.170 -6.098 -0.890 1.00 92.81 80 HIS A C 1
ATOM 643 O O . HIS A 1 80 ? 1.364 -6.213 -1.156 1.00 92.81 80 HIS A O 1
ATOM 649 N N . VAL A 1 81 ? -0.490 -4.949 -1.079 1.00 94.00 81 VAL A N 1
ATOM 650 C CA . VAL A 1 81 ? 0.139 -3.725 -1.613 1.00 94.00 81 VAL A CA 1
ATOM 651 C C . VAL A 1 81 ? 1.248 -3.229 -0.678 1.00 94.00 81 VAL A C 1
ATOM 653 O O . VAL A 1 81 ? 2.333 -2.854 -1.121 1.00 94.00 81 VAL A O 1
ATOM 656 N N . VAL A 1 82 ? 1.017 -3.288 0.637 1.00 92.94 82 VAL A N 1
ATOM 657 C CA . VAL A 1 82 ? 2.018 -2.890 1.640 1.00 92.94 82 VAL A CA 1
ATOM 658 C C . VAL A 1 82 ? 3.197 -3.863 1.669 1.00 92.94 82 VAL A C 1
ATOM 660 O O . VAL A 1 82 ? 4.347 -3.428 1.721 1.00 92.94 82 VAL A O 1
ATOM 663 N N . ALA A 1 83 ? 2.927 -5.169 1.597 1.00 93.06 83 ALA A N 1
ATOM 664 C CA . ALA A 1 83 ? 3.966 -6.194 1.520 1.00 93.06 83 ALA A CA 1
ATOM 665 C C . ALA A 1 83 ? 4.820 -6.052 0.246 1.00 93.06 83 ALA A C 1
ATOM 667 O O . ALA A 1 83 ? 6.043 -6.152 0.307 1.00 93.06 83 ALA A O 1
ATOM 668 N N . CYS A 1 84 ? 4.189 -5.735 -0.886 1.00 93.12 84 CYS A N 1
ATOM 669 C CA . CYS A 1 84 ? 4.845 -5.471 -2.166 1.00 93.12 84 CYS A CA 1
ATOM 670 C C . CYS A 1 84 ? 5.862 -4.317 -2.064 1.00 93.12 84 CYS A C 1
ATOM 672 O O . CYS A 1 84 ? 7.014 -4.446 -2.478 1.00 93.12 84 CYS A O 1
ATOM 674 N N . ALA A 1 85 ? 5.496 -3.227 -1.384 1.00 93.69 85 ALA A N 1
ATOM 675 C CA . ALA A 1 85 ? 6.395 -2.097 -1.134 1.00 93.69 85 ALA A CA 1
ATOM 676 C C . ALA A 1 85 ? 7.573 -2.419 -0.184 1.00 93.69 85 ALA A C 1
ATOM 678 O O . ALA A 1 85 ? 8.494 -1.607 -0.034 1.00 93.69 85 ALA A O 1
ATOM 679 N N . ALA A 1 86 ? 7.553 -3.571 0.493 1.00 92.19 86 ALA A N 1
ATOM 680 C CA . ALA A 1 86 ? 8.601 -3.999 1.415 1.00 92.19 86 ALA A CA 1
ATOM 681 C C . ALA A 1 86 ? 9.683 -4.879 0.761 1.00 92.19 86 ALA A C 1
ATOM 683 O O . ALA A 1 86 ? 10.698 -5.125 1.408 1.00 92.19 86 ALA A O 1
ATOM 684 N N . VAL A 1 87 ? 9.510 -5.307 -0.499 1.00 92.62 87 VAL A N 1
ATOM 685 C CA . VAL A 1 87 ? 10.431 -6.229 -1.196 1.00 92.62 87 VAL A CA 1
ATOM 686 C C . VAL A 1 87 ? 11.850 -5.662 -1.301 1.00 92.62 87 VAL A C 1
ATOM 688 O O . VAL A 1 87 ? 12.808 -6.284 -0.850 1.00 92.62 87 VAL A O 1
ATOM 691 N N . CYS A 1 88 ? 12.003 -4.476 -1.891 1.00 91.94 88 CYS A N 1
ATOM 692 C CA . CYS A 1 88 ? 13.269 -3.744 -1.948 1.00 91.94 88 CYS A CA 1
ATOM 693 C C . CYS A 1 88 ? 13.018 -2.260 -2.272 1.00 91.94 88 CYS A C 1
ATOM 695 O O . CYS A 1 88 ? 11.871 -1.815 -2.366 1.00 91.94 88 CYS A O 1
ATOM 697 N N . ARG A 1 89 ? 14.088 -1.466 -2.425 1.00 91.19 89 ARG A N 1
ATOM 698 C CA . ARG A 1 89 ? 13.975 -0.018 -2.684 1.00 91.19 89 ARG A CA 1
ATOM 699 C C . ARG A 1 89 ? 13.249 0.292 -3.998 1.00 91.19 89 ARG A C 1
ATOM 701 O O . ARG A 1 89 ? 12.362 1.135 -3.984 1.00 91.19 89 ARG A O 1
ATOM 708 N N . SER A 1 90 ? 13.560 -0.405 -5.094 1.00 92.12 90 SER A N 1
ATOM 709 C CA . SER A 1 90 ? 12.909 -0.158 -6.393 1.00 92.12 90 SER A CA 1
ATOM 710 C C . SER A 1 90 ? 11.405 -0.447 -6.348 1.00 92.12 90 SER A C 1
ATOM 712 O O . SER A 1 90 ? 10.605 0.361 -6.812 1.00 92.12 90 SER A O 1
ATOM 714 N N . TRP A 1 91 ? 11.008 -1.541 -5.694 1.00 94.62 91 TRP A N 1
ATOM 715 C CA . TRP A 1 91 ? 9.602 -1.894 -5.478 1.00 94.62 91 TRP A CA 1
ATOM 716 C C . TRP A 1 91 ? 8.874 -0.863 -4.622 1.00 94.62 91 TRP A C 1
ATOM 718 O O . TRP A 1 91 ? 7.746 -0.483 -4.934 1.00 94.62 91 TRP A O 1
ATOM 728 N N . ARG A 1 92 ? 9.527 -0.366 -3.566 1.00 93.50 92 ARG A N 1
ATOM 729 C CA . ARG A 1 92 ? 8.977 0.686 -2.709 1.00 93.50 92 ARG A CA 1
ATOM 730 C C . ARG A 1 92 ? 8.695 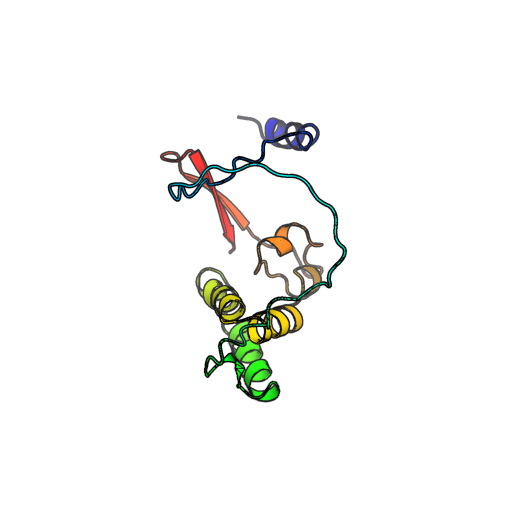1.968 -3.481 1.00 93.50 92 ARG A C 1
ATOM 732 O O . ARG A 1 92 ? 7.606 2.517 -3.333 1.00 93.50 92 ARG A O 1
ATOM 739 N N . GLU A 1 93 ? 9.662 2.454 -4.254 1.00 92.31 93 GLU A N 1
ATOM 740 C CA . GLU A 1 93 ? 9.493 3.702 -5.004 1.00 92.31 93 GLU A CA 1
ATOM 741 C C . GLU A 1 93 ? 8.412 3.553 -6.078 1.00 92.31 93 GLU A C 1
ATOM 743 O O . GLU A 1 93 ? 7.501 4.377 -6.138 1.00 92.31 93 GLU A O 1
ATOM 748 N N . MET A 1 94 ? 8.394 2.434 -6.808 1.00 94.50 94 MET A N 1
ATOM 749 C CA . MET A 1 94 ? 7.329 2.166 -7.778 1.00 94.50 94 MET A CA 1
ATOM 750 C C . MET A 1 94 ? 5.941 2.067 -7.115 1.00 94.50 94 MET A C 1
ATOM 752 O O . MET A 1 94 ? 4.957 2.582 -7.646 1.00 94.50 94 MET A O 1
ATOM 756 N N . CYS A 1 95 ? 5.841 1.455 -5.928 1.00 94.50 95 CYS A N 1
ATOM 757 C CA . CYS A 1 95 ? 4.589 1.414 -5.170 1.00 94.50 95 CYS A CA 1
ATOM 758 C C . CYS A 1 95 ? 4.111 2.812 -4.774 1.00 94.50 95 CYS A C 1
ATOM 760 O O . CYS A 1 95 ? 2.921 3.085 -4.883 1.00 94.50 95 CYS A O 1
ATOM 762 N N . LYS A 1 96 ? 5.006 3.706 -4.338 1.00 90.19 96 LYS A N 1
ATOM 763 C CA . LYS A 1 96 ? 4.637 5.093 -4.008 1.00 90.19 96 LYS A CA 1
ATOM 764 C C . LYS A 1 96 ? 4.135 5.868 -5.226 1.00 90.19 96 LYS A C 1
ATOM 766 O O . LYS A 1 96 ? 3.243 6.693 -5.074 1.00 90.19 96 LYS A O 1
ATOM 771 N N . GLU A 1 97 ? 4.698 5.621 -6.408 1.00 92.31 97 GLU A N 1
ATOM 772 C CA . GLU A 1 97 ? 4.233 6.257 -7.648 1.0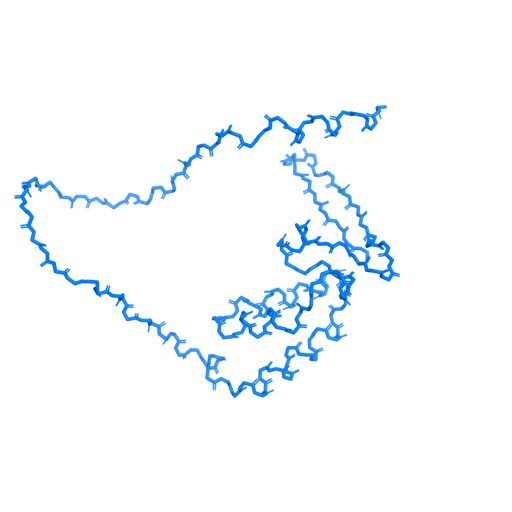0 92.31 97 GLU A CA 1
ATOM 773 C C . GLU A 1 97 ? 2.829 5.791 -8.046 1.00 92.31 97 GLU A C 1
ATOM 775 O O . GLU A 1 97 ? 2.007 6.585 -8.501 1.00 92.31 97 GLU A O 1
ATOM 780 N N . ILE A 1 98 ? 2.557 4.491 -7.916 1.00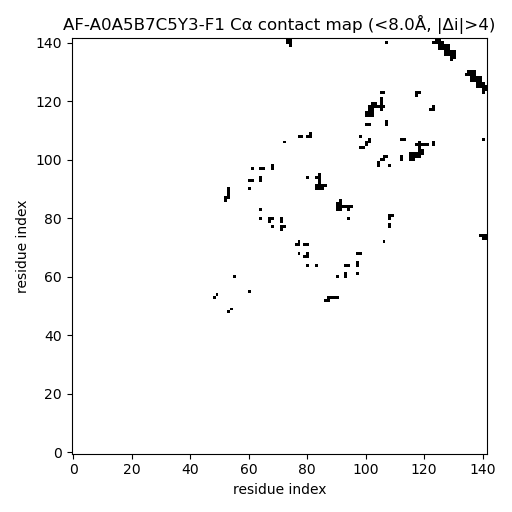 94.38 98 ILE A N 1
ATOM 781 C CA . ILE A 1 98 ? 1.305 3.888 -8.392 1.00 94.38 98 ILE A CA 1
ATOM 782 C C . ILE A 1 98 ? 0.177 4.073 -7.376 1.00 94.38 98 ILE A C 1
ATOM 784 O O . ILE A 1 98 ? -0.954 4.391 -7.753 1.00 94.38 98 ILE A O 1
ATOM 788 N N . VAL A 1 99 ? 0.475 3.892 -6.089 1.00 93.31 99 VAL A N 1
ATOM 789 C CA . VAL A 1 99 ? -0.485 4.086 -5.004 1.00 93.31 99 VAL A CA 1
ATOM 790 C C . VAL A 1 99 ? -0.626 5.580 -4.754 1.00 93.31 99 VAL A C 1
ATOM 792 O O . VAL A 1 99 ? 0.160 6.195 -4.033 1.00 93.31 99 VAL A O 1
ATOM 795 N N . LYS A 1 100 ? -1.656 6.171 -5.360 1.00 90.56 100 LYS A N 1
ATOM 796 C CA . LYS A 1 100 ? -1.969 7.588 -5.177 1.00 90.56 100 LYS A CA 1
ATOM 797 C C . LYS A 1 100 ? -2.266 7.905 -3.708 1.00 90.56 100 LYS A C 1
ATOM 799 O O . LYS A 1 100 ? -2.659 7.040 -2.923 1.00 90.56 100 LYS A O 1
ATOM 804 N N . ASN A 1 101 ? -2.123 9.179 -3.352 1.00 90.00 101 ASN A N 1
ATOM 805 C CA . ASN A 1 101 ? -2.525 9.678 -2.040 1.00 90.00 101 ASN A CA 1
ATOM 806 C C . ASN A 1 101 ? -4.034 9.410 -1.777 1.00 90.00 101 ASN A C 1
ATOM 808 O O . ASN A 1 101 ? -4.793 9.117 -2.709 1.00 90.00 101 ASN A O 1
ATOM 812 N N . PRO A 1 102 ? -4.499 9.495 -0.521 1.00 91.25 102 PRO A N 1
ATOM 813 C CA . PRO A 1 102 ? -5.910 9.294 -0.185 1.00 91.25 102 PRO A CA 1
ATOM 814 C C . PRO A 1 102 ? -6.849 10.269 -0.889 1.00 91.25 102 PRO A C 1
ATOM 816 O O . PRO A 1 102 ? -7.977 9.898 -1.186 1.00 91.25 102 PRO A O 1
ATOM 819 N N . GLU A 1 103 ? -6.371 11.474 -1.195 1.00 91.56 103 GLU A N 1
ATOM 820 C CA . GLU A 1 103 ? -7.119 12.505 -1.914 1.00 91.56 103 GLU A CA 1
ATOM 821 C C . GLU A 1 103 ? -7.632 12.029 -3.280 1.00 91.56 103 GLU A C 1
ATOM 823 O O . GLU A 1 103 ? -8.784 12.295 -3.616 1.00 91.56 103 GLU A O 1
ATOM 828 N N . PHE A 1 104 ? -6.802 11.297 -4.034 1.00 89.94 104 PHE A N 1
ATOM 829 C CA . PHE A 1 104 ? -7.158 10.768 -5.355 1.00 89.94 104 PHE A CA 1
ATOM 830 C C . PHE A 1 104 ? -7.559 9.292 -5.352 1.00 89.94 104 PHE A C 1
ATOM 832 O O . PHE A 1 104 ? -8.248 8.850 -6.265 1.00 89.94 104 PHE A O 1
ATOM 839 N N . SER A 1 105 ? -7.050 8.491 -4.413 1.00 88.81 105 SER A N 1
ATOM 840 C CA . SER A 1 105 ? -7.342 7.051 -4.381 1.00 88.81 105 SER A CA 1
ATOM 841 C C . SER A 1 105 ? -8.570 6.705 -3.554 1.00 88.81 105 SER A C 1
ATOM 843 O O . SER A 1 105 ? -9.139 5.638 -3.761 1.00 88.81 105 SER A O 1
ATOM 845 N N . GLY A 1 106 ? -8.936 7.539 -2.578 1.00 89.50 106 GLY A N 1
ATOM 846 C CA . GLY A 1 106 ? -9.931 7.192 -1.570 1.00 89.50 106 GLY A CA 1
ATOM 847 C C . GLY A 1 106 ? -9.476 6.121 -0.575 1.00 89.50 106 GLY A C 1
ATOM 848 O O . GLY A 1 106 ? -10.285 5.650 0.218 1.00 89.50 106 GLY A O 1
ATOM 849 N N . LYS A 1 107 ? -8.199 5.710 -0.598 1.00 88.94 107 LYS A N 1
ATOM 850 C CA . LYS A 1 107 ? -7.721 4.529 0.133 1.00 88.94 107 LYS A CA 1
ATOM 851 C C . LYS A 1 107 ? -6.568 4.856 1.078 1.00 88.94 107 LYS A C 1
ATOM 853 O O . LYS A 1 107 ? -5.591 5.512 0.720 1.00 88.94 107 LYS A O 1
ATOM 858 N N . LEU A 1 108 ? -6.637 4.305 2.288 1.00 90.00 108 LEU A N 1
ATOM 859 C CA . LEU A 1 108 ? -5.545 4.342 3.261 1.00 90.00 108 LEU A CA 1
ATOM 860 C C . LEU A 1 108 ? -4.694 3.077 3.118 1.00 90.00 108 LEU A C 1
ATOM 862 O O . LEU A 1 108 ? -5.135 1.978 3.452 1.00 90.00 108 LEU A O 1
ATOM 866 N N . THR A 1 109 ? -3.478 3.239 2.591 1.00 89.75 109 THR A N 1
ATOM 867 C CA . THR A 1 109 ? -2.588 2.111 2.251 1.00 89.75 109 THR A CA 1
ATOM 868 C C . THR A 1 109 ? -1.361 2.075 3.146 1.00 89.75 109 THR A C 1
ATOM 870 O O . THR A 1 109 ? -1.046 1.046 3.733 1.00 89.75 109 THR A O 1
ATOM 873 N N . PHE A 1 110 ? -0.684 3.215 3.292 1.00 89.31 110 PHE A N 1
ATOM 874 C CA . PHE A 1 110 ? 0.507 3.339 4.124 1.00 89.31 110 PHE A CA 1
ATOM 875 C C . PHE A 1 110 ? 0.195 4.133 5.395 1.00 89.31 110 PHE A C 1
ATOM 877 O O . PHE A 1 110 ? -0.680 4.997 5.372 1.00 89.31 110 PHE A O 1
ATOM 884 N N . PRO A 1 111 ? 0.951 3.948 6.491 1.00 87.50 111 PRO A N 1
ATOM 885 C CA . PRO A 1 111 ? 0.757 4.741 7.708 1.00 87.50 111 PRO A CA 1
ATOM 886 C C . PRO A 1 111 ? 0.845 6.257 7.479 1.00 87.50 111 PRO A C 1
ATOM 888 O O . PRO A 1 111 ? 0.135 7.027 8.120 1.00 87.50 111 PRO A O 1
ATOM 891 N N . VAL A 1 112 ? 1.684 6.696 6.531 1.00 87.62 112 VAL A N 1
ATOM 892 C CA . VAL A 1 112 ? 1.817 8.117 6.169 1.00 87.62 112 VAL A CA 1
ATOM 893 C C . VAL A 1 112 ? 0.531 8.697 5.571 1.00 87.62 112 VAL A C 1
ATOM 895 O O . VAL A 1 112 ? 0.275 9.885 5.741 1.00 87.62 112 VAL A O 1
ATOM 898 N N . SER A 1 113 ? -0.316 7.869 4.953 1.00 89.12 113 SER A N 1
ATOM 899 C CA . SER A 1 113 ? -1.589 8.289 4.362 1.00 89.12 113 SER A CA 1
ATOM 900 C C . SER A 1 113 ? -2.553 8.891 5.386 1.00 89.12 113 SER A C 1
ATOM 902 O O . SER A 1 113 ? -3.337 9.761 5.036 1.00 89.12 113 SER A O 1
ATOM 904 N N . LEU A 1 114 ? -2.447 8.517 6.667 1.00 88.81 114 LEU A N 1
ATOM 905 C CA . LEU A 1 114 ? -3.256 9.105 7.745 1.00 88.81 114 LEU A CA 1
ATOM 906 C C . LEU A 1 114 ? -2.957 10.589 7.994 1.00 88.81 114 LEU A C 1
ATOM 908 O O . LEU A 1 114 ? -3.751 11.277 8.625 1.00 88.81 114 LEU A O 1
ATOM 912 N N . LYS A 1 115 ? -1.799 11.072 7.532 1.00 90.62 115 LYS A N 1
ATOM 913 C CA . LYS A 1 115 ? -1.376 12.472 7.660 1.00 90.62 115 LYS A CA 1
ATOM 914 C C . LYS A 1 115 ? -1.620 13.281 6.382 1.00 90.62 115 LYS A C 1
ATOM 916 O O . LYS A 1 115 ? -1.242 14.446 6.332 1.00 90.62 115 LYS A O 1
ATOM 921 N N . GLN A 1 116 ? -2.176 12.664 5.341 1.00 91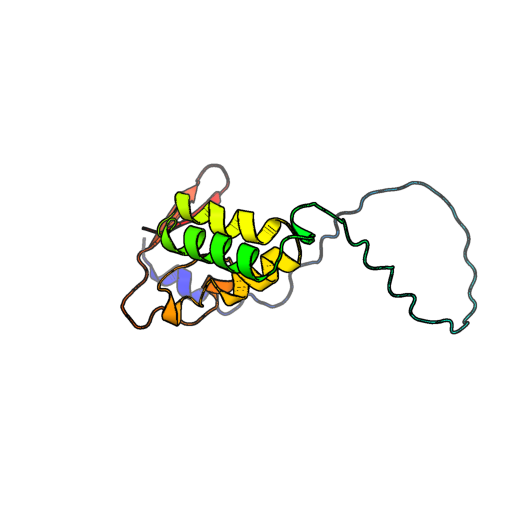.12 116 GLN A N 1
ATOM 922 C CA . GLN A 1 116 ? -2.427 13.301 4.049 1.00 91.12 116 GLN A CA 1
ATOM 923 C C . GLN A 1 116 ? -3.864 13.840 3.971 1.00 91.12 116 GLN A C 1
ATOM 925 O O . GLN A 1 116 ? -4.718 13.402 4.747 1.00 91.12 116 GLN A O 1
ATOM 930 N N . PRO A 1 117 ? -4.152 14.772 3.042 1.00 92.12 117 PRO A N 1
ATOM 931 C CA . PRO A 1 117 ? -5.518 15.205 2.770 1.00 92.12 117 PRO A CA 1
ATOM 932 C C . PRO A 1 117 ? -6.440 14.017 2.470 1.00 92.12 117 PRO A C 1
ATOM 934 O O . PRO A 1 117 ? -6.031 13.048 1.824 1.00 92.12 117 PRO A O 1
ATOM 937 N N . GLY A 1 118 ? -7.677 14.100 2.963 1.00 88.31 118 GLY A N 1
ATOM 938 C CA . GLY A 1 118 ? -8.708 13.090 2.732 1.00 88.31 118 GLY A CA 1
ATOM 939 C C . GLY A 1 118 ? -9.207 13.072 1.285 1.00 88.31 118 GLY A C 1
ATOM 940 O O . GLY A 1 118 ? -8.916 13.973 0.503 1.00 88.31 118 GLY A O 1
ATOM 941 N N . SER A 1 119 ? -9.968 12.031 0.949 1.00 90.94 119 SER A N 1
ATOM 942 C CA . SER A 1 119 ? -10.557 11.823 -0.379 1.00 90.94 119 SER A CA 1
ATOM 943 C C . SER A 1 119 ? -11.468 12.973 -0.816 1.00 90.94 119 SER A C 1
ATOM 945 O O . SER A 1 119 ? -12.240 13.495 -0.010 1.00 90.94 119 SER A O 1
ATOM 947 N N . ARG A 1 120 ? -11.401 13.337 -2.104 1.00 88.31 120 ARG A N 1
ATOM 948 C CA . ARG A 1 120 ? -12.298 14.335 -2.716 1.00 88.31 120 ARG A CA 1
ATOM 949 C C . ARG A 1 120 ? -13.685 13.781 -3.036 1.00 88.31 120 ARG A C 1
ATOM 951 O O . ARG A 1 120 ? -14.654 14.532 -3.006 1.00 88.31 120 ARG A O 1
ATOM 958 N N . ASP A 1 121 ? -13.773 12.481 -3.302 1.00 87.06 121 ASP A N 1
ATOM 959 C CA . ASP A 1 121 ? -14.985 11.841 -3.829 1.00 87.06 121 ASP A CA 1
ATOM 960 C C . ASP A 1 121 ? -15.924 11.320 -2.724 1.00 87.06 121 ASP A C 1
ATOM 962 O O . ASP A 1 121 ? -17.006 10.811 -3.007 1.00 87.06 121 ASP A O 1
ATOM 966 N N . GLY A 1 122 ? -15.530 11.432 -1.449 1.00 84.81 122 GLY A N 1
ATOM 967 C CA . GLY A 1 122 ? -16.346 11.004 -0.312 1.00 84.81 122 GLY A CA 1
ATOM 968 C C . GLY A 1 122 ? -15.539 10.725 0.954 1.00 84.81 122 GLY A C 1
ATOM 969 O O . GLY A 1 122 ? -14.312 10.746 0.952 1.00 84.81 122 GLY A O 1
ATOM 970 N N . MET A 1 123 ? -16.223 10.452 2.066 1.00 86.56 123 MET A N 1
ATOM 971 C CA . MET A 1 123 ? -15.554 10.101 3.323 1.00 86.56 123 MET A CA 1
ATOM 972 C C . MET A 1 123 ? -15.027 8.663 3.289 1.00 86.56 123 MET A C 1
ATOM 974 O O . MET A 1 123 ? -15.736 7.744 2.888 1.00 86.56 123 MET A O 1
ATOM 978 N N . ILE A 1 124 ? -13.803 8.457 3.783 1.00 86.75 124 ILE A N 1
ATOM 979 C CA . ILE A 1 124 ? -13.254 7.113 4.000 1.00 86.75 124 ILE A CA 1
ATOM 980 C C . ILE A 1 124 ? -13.907 6.535 5.257 1.00 86.75 124 ILE A C 1
ATOM 982 O O . ILE A 1 124 ? -13.720 7.061 6.356 1.00 86.75 124 ILE A O 1
ATOM 986 N N . GLN A 1 125 ? -14.675 5.458 5.105 1.00 86.75 125 GLN A N 1
ATOM 987 C CA . GLN A 1 125 ? -15.341 4.814 6.230 1.00 86.75 125 GLN A CA 1
ATOM 988 C C . GLN A 1 125 ? -14.354 3.953 7.028 1.00 86.75 125 GLN A C 1
ATOM 990 O O . GLN A 1 125 ? -13.683 3.068 6.497 1.00 86.75 125 GLN A O 1
ATOM 995 N N . CYS A 1 126 ? -14.267 4.217 8.331 1.00 87.62 126 CYS A N 1
ATOM 996 C CA . CYS A 1 126 ? -13.382 3.502 9.240 1.00 87.62 126 CYS A CA 1
ATOM 997 C C . CYS A 1 126 ? -13.945 3.474 10.662 1.00 87.62 126 CYS A C 1
ATOM 999 O O . CYS A 1 126 ? -14.739 4.338 11.039 1.00 87.62 126 CYS A O 1
ATOM 1001 N N . PHE A 1 127 ? -13.507 2.515 11.473 1.00 91.12 127 PHE A N 1
ATOM 1002 C CA . PHE A 1 127 ? -13.848 2.458 12.892 1.00 91.12 127 PHE A CA 1
ATOM 1003 C C . PHE A 1 127 ? -12.644 2.065 13.742 1.00 91.12 127 PHE A C 1
ATOM 1005 O O . PHE A 1 127 ? -11.734 1.375 13.288 1.00 91.12 127 PHE A O 1
ATOM 1012 N N . ILE A 1 128 ? -12.638 2.504 14.999 1.00 93.06 128 ILE A N 1
ATOM 1013 C CA . ILE A 1 128 ? -11.582 2.173 15.954 1.00 93.06 128 ILE A CA 1
ATOM 1014 C C . ILE A 1 128 ? -12.128 1.164 16.958 1.00 93.06 128 ILE A C 1
ATOM 1016 O O . ILE A 1 128 ? -13.136 1.413 17.619 1.00 93.06 128 ILE A O 1
ATOM 1020 N N . LYS A 1 129 ? -11.432 0.038 17.109 1.00 94.62 129 LYS A N 1
ATOM 1021 C CA . LYS A 1 129 ? -11.724 -0.966 18.133 1.00 94.62 129 LYS A CA 1
ATOM 1022 C C . LYS A 1 129 ? -10.590 -1.006 19.146 1.00 94.62 129 LYS A C 1
ATOM 1024 O O . LYS A 1 129 ? -9.424 -1.126 18.778 1.00 94.62 129 LYS A O 1
ATOM 1029 N N . ARG A 1 130 ? -10.940 -0.936 20.429 1.00 96.25 130 ARG A N 1
ATOM 1030 C CA . ARG A 1 130 ? -9.990 -1.118 21.528 1.00 96.25 130 ARG A CA 1
ATOM 1031 C C . ARG A 1 130 ? -9.851 -2.601 21.860 1.00 96.25 130 ARG A C 1
ATOM 1033 O O . ARG A 1 130 ? -10.853 -3.256 22.145 1.00 96.25 130 ARG A O 1
ATOM 1040 N N . ASP A 1 131 ? -8.624 -3.099 21.883 1.00 95.44 131 ASP A N 1
ATOM 1041 C CA . ASP A 1 131 ? -8.282 -4.339 22.569 1.00 95.44 131 ASP A CA 1
ATOM 1042 C C . ASP A 1 131 ? -8.042 -4.024 24.054 1.00 95.44 131 ASP A C 1
ATOM 1044 O O . ASP A 1 131 ? -7.194 -3.209 24.424 1.00 95.44 131 ASP A O 1
ATOM 1048 N N . LYS A 1 132 ? -8.851 -4.631 24.927 1.00 95.69 132 LYS A N 1
ATOM 1049 C CA . LYS A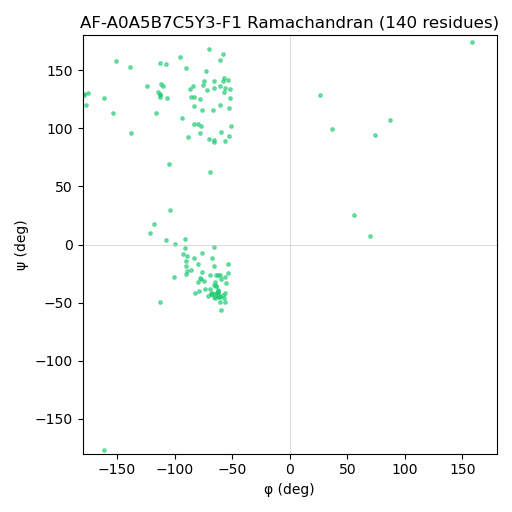 1 132 ? -8.779 -4.397 26.375 1.00 95.69 132 LYS A CA 1
ATOM 1050 C C . LYS A 1 132 ? -7.603 -5.121 27.028 1.00 95.69 132 LYS A C 1
ATOM 1052 O O . LYS A 1 132 ? -7.174 -4.671 28.083 1.00 95.69 132 LYS A O 1
ATOM 1057 N N . SER A 1 133 ? -7.101 -6.197 26.420 1.00 96.19 133 SER A N 1
ATOM 1058 C CA . SER A 1 133 ? -6.021 -7.011 26.989 1.00 96.19 133 SER A CA 1
ATOM 1059 C C . SER A 1 133 ? -4.682 -6.272 26.970 1.00 96.19 133 SER A C 1
ATOM 1061 O O . SER A 1 133 ? -3.995 -6.218 27.983 1.00 96.19 133 SER A O 1
ATOM 1063 N N . ASN A 1 134 ? -4.375 -5.613 25.850 1.00 95.62 134 ASN A N 1
ATOM 1064 C CA . ASN A 1 134 ? -3.123 -4.878 25.650 1.00 95.62 134 ASN A CA 1
ATOM 1065 C C . ASN A 1 134 ? -3.299 -3.351 25.670 1.00 95.62 134 ASN A C 1
ATOM 1067 O O . ASN A 1 134 ? -2.349 -2.616 25.414 1.00 95.62 134 ASN A O 1
ATOM 1071 N N . LEU A 1 135 ? -4.515 -2.859 25.946 1.00 93.69 135 LEU A N 1
ATOM 1072 C CA . LEU A 1 135 ? -4.873 -1.434 25.903 1.00 93.69 135 LEU A CA 1
ATOM 1073 C C . LEU A 1 135 ? -4.569 -0.764 24.543 1.00 93.69 135 LEU A C 1
ATOM 1075 O O . LEU A 1 135 ? -4.389 0.452 24.482 1.00 93.69 135 LEU A O 1
ATOM 1079 N N . THR A 1 136 ? -4.541 -1.535 23.451 1.00 95.69 136 THR A N 1
ATOM 1080 C CA . THR A 1 136 ? -4.256 -1.049 22.094 1.00 95.69 136 THR A CA 1
ATOM 1081 C C . THR A 1 136 ? -5.529 -0.628 21.362 1.00 95.69 136 THR A C 1
ATOM 1083 O O . THR A 1 136 ? -6.623 -1.140 21.606 1.00 95.69 136 THR A O 1
ATOM 1086 N N . TYR A 1 137 ? -5.391 0.316 20.433 1.00 93.25 137 TYR A N 1
ATOM 1087 C CA . TYR A 1 137 ? -6.462 0.743 19.535 1.00 93.25 137 TYR A CA 1
ATOM 1088 C C . TYR A 1 137 ? -6.112 0.336 18.109 1.00 93.25 137 TYR A C 1
ATOM 1090 O O . TYR A 1 137 ? -5.025 0.630 17.619 1.00 93.25 137 TYR A O 1
ATOM 1098 N N . HIS A 1 138 ? -7.049 -0.328 17.445 1.00 89.81 138 HIS A N 1
ATOM 1099 C CA . HIS A 1 138 ? -6.908 -0.788 16.073 1.00 89.81 138 HIS A CA 1
ATOM 1100 C C . HIS A 1 138 ? -7.867 -0.010 15.179 1.00 89.81 138 HIS A C 1
ATOM 1102 O O . HIS A 1 138 ? -9.065 0.053 15.459 1.00 89.81 138 HIS A O 1
ATOM 1108 N N . LEU A 1 139 ? -7.329 0.573 14.109 1.00 88.06 139 LEU A N 1
ATOM 1109 C CA . LEU A 1 139 ? -8.107 1.173 13.034 1.00 88.06 139 LEU A CA 1
ATOM 1110 C C . LEU A 1 139 ? -8.528 0.078 12.051 1.00 88.06 139 LEU A C 1
ATOM 1112 O O . LEU A 1 139 ? -7.684 -0.655 11.541 1.00 88.06 139 LEU A O 1
ATOM 1116 N N . PHE A 1 140 ? -9.822 0.001 11.774 1.00 87.44 140 PHE A N 1
ATOM 1117 C CA . PHE A 1 140 ? -10.413 -0.866 10.766 1.00 87.44 140 PHE A CA 1
ATOM 1118 C C . PHE A 1 140 ? -10.964 -0.014 9.631 1.00 87.44 140 PHE A C 1
ATOM 1120 O O . PHE A 1 140 ? -11.568 1.031 9.869 1.00 87.44 140 PHE A O 1
ATOM 1127 N N . LEU A 1 141 ? -10.739 -0.471 8.406 1.00 85.62 141 LEU A N 1
ATOM 1128 C CA . LEU A 1 141 ? -11.138 0.189 7.168 1.00 85.62 141 LEU A CA 1
ATOM 1129 C C . LEU A 1 141 ? -12.185 -0.700 6.493 1.00 85.62 141 LEU A C 1
ATOM 1131 O O . LEU A 1 141 ? -11.986 -1.917 6.451 1.00 85.62 141 LEU A O 1
ATOM 1135 N N . CYS A 1 142 ? -13.301 -0.102 6.071 1.00 69.00 142 CYS A N 1
ATOM 1136 C CA . CYS A 1 142 ? -14.418 -0.799 5.429 1.00 69.00 142 CYS A CA 1
ATOM 1137 C C . CYS A 1 142 ? -14.180 -0.990 3.928 1.00 69.00 142 CYS A C 1
ATOM 1139 O O . CYS A 1 142 ? -13.568 -0.090 3.310 1.00 69.00 142 CYS A O 1
#

Radius of gyration: 22.32 Å; Cα contacts (8 Å, |Δi|>4): 116; chains: 1; bounding box: 63×31×46 Å

Foldseek 3Di:
DDPVPPVVVVPPPPPDDDDPDPDPDDDDDDDDDDDDDDDDDPPPPPPPPVDVVSPDDLVVLLVVLLVQCVVQLFPPSLVVLVVQLVPDPSSVVSSPVNDDAQQDNVDDRDPCSVVDDHHPVDHFDWDWDADPVVRDIDIHGD

pLDDT: mean 73.8, std 23.11, range [33.03, 96.38]

InterPro domains:
  IPR001810 F-box domain [PF12937] (53-96)
  IPR025659 Tubby-like, C-terminal [SSF54518] (102-141)
  IPR036047 F-box-like domain superfamily [SSF81383] (48-96)

Organism: Davidia involucrata (NCBI:txid16924)